Protein AF-A0A3L6SH84-F1 (afdb_monomer_lite)

pLDDT: mean 72.79, std 17.76, range [32.59, 93.44]

Radius of gyration: 19.76 Å; chains: 1; bounding box: 59×34×52 Å

Secondary structure (DSSP, 8-state):
-PPPPPP-------S----S-HHHHHHHHHHHHHHHHHHH--HHHHHHHHHHHHHHHHHTT-TT-TTS---TTTSHHHHHHHHHHHHHHTT-HHHHHHHHHHHHHHS-S-HHHHHHHHHHHHHHHS-TTT-S----BTTB---STTTSHHHHHHHHHTT-

Organism: Panicum miliaceum (NCBI:txid4540)

Sequence (160 aa):
MARRPLGRTARRPGGGRQVTDYTLYTLGTALLLFKSFRVTGDRGDLALATDIVRVAGTTGCGRGVRRRFLTFISGRAGVCALGAVIAKHCDDQLRVTQYLSFFDEITITEKNSVAKDIIKEGRKLSSKGDSPLMYEWHGKKYWGAAHGLAGIMHVLMHAG

Foldseek 3Di:
DDDDDDDDPPDDDDDDDPPVQDQQVLLVQLVVLVVVCVVPVDVVSLVSSLVSLVVVQVSLPPPDDLDDALDLRRDLLVSLVSQLVSCVVVVNVVSNVVSVVVNVSSDPPDLVVVLVVQLVVQCVPDDPPDDNGWDDDPNDADPDCPGHDVVNVVVSVVSD

InterPro domains:
  IPR007822 Lanthionine synthetase C-like [PF05147] (99-159)
  IPR012341 Six-hairpin glycosidase-like superfamily [G3DSA:1.50.10.10] (8-160)

Structure (mmCIF, N/CA/C/O backbone):
data_AF-A0A3L6SH84-F1
#
_entry.id   AF-A0A3L6SH84-F1
#
loop_
_atom_site.group_PDB
_atom_site.id
_atom_site.type_symbol
_atom_site.label_atom_id
_atom_site.label_alt_id
_atom_site.label_comp_id
_atom_site.label_asym_id
_atom_site.label_entity_id
_atom_site.label_seq_id
_atom_site.pdbx_PDB_ins_code
_atom_site.Cartn_x
_atom_site.Cartn_y
_atom_site.Cartn_z
_atom_site.occupancy
_atom_site.B_iso_or_equiv
_atom_site.auth_seq_id
_atom_site.auth_comp_id
_atom_site.auth_asym_id
_atom_site.auth_atom_id
_atom_site.pdbx_PDB_model_num
ATOM 1 N N . MET A 1 1 ? -42.053 -16.835 19.827 1.00 37.28 1 MET A N 1
ATOM 2 C CA . MET A 1 1 ? -41.305 -17.211 18.606 1.00 37.28 1 MET A CA 1
ATOM 3 C C . MET A 1 1 ? -39.980 -16.450 18.620 1.00 37.28 1 MET A C 1
ATOM 5 O O . MET A 1 1 ? -39.956 -15.257 18.351 1.00 37.28 1 MET A O 1
ATOM 9 N N . ALA A 1 2 ? -38.920 -17.089 19.121 1.00 33.97 2 ALA A N 1
ATOM 10 C CA . ALA A 1 2 ? -37.656 -16.441 19.478 1.00 33.97 2 ALA A CA 1
ATOM 11 C C . ALA A 1 2 ? -36.717 -16.316 18.267 1.00 33.97 2 ALA A C 1
ATOM 13 O O . ALA A 1 2 ? -36.459 -17.296 17.569 1.00 33.97 2 ALA A O 1
ATOM 14 N N . ARG A 1 3 ? -36.195 -15.106 18.034 1.00 35.16 3 ARG A N 1
ATOM 15 C CA . ARG A 1 3 ? -35.161 -14.825 17.030 1.00 35.16 3 ARG A CA 1
ATOM 16 C C . ARG A 1 3 ? -33.819 -15.370 17.532 1.00 35.16 3 ARG A C 1
ATOM 18 O O . ARG A 1 3 ? -33.350 -14.961 18.589 1.00 35.16 3 ARG A O 1
ATOM 25 N N . ARG A 1 4 ? -33.204 -16.289 16.784 1.00 32.59 4 ARG A N 1
ATOM 26 C CA . ARG A 1 4 ? -31.823 -16.742 17.019 1.00 32.59 4 ARG A CA 1
ATOM 27 C C . ARG A 1 4 ? -30.844 -15.687 16.476 1.00 32.59 4 ARG A C 1
ATOM 29 O O . ARG A 1 4 ? -31.015 -15.290 15.324 1.00 32.59 4 ARG A O 1
ATOM 36 N N . PRO A 1 5 ? -29.822 -15.249 17.229 1.00 37.06 5 PRO A N 1
ATOM 37 C CA . PRO A 1 5 ? -28.742 -14.448 16.667 1.00 37.06 5 PRO A CA 1
ATOM 38 C C . PRO A 1 5 ? -27.754 -15.362 15.924 1.00 37.06 5 PRO A C 1
ATOM 40 O O . PRO A 1 5 ? -27.308 -16.377 16.462 1.00 37.06 5 PRO A O 1
ATOM 43 N N . LEU A 1 6 ? -27.429 -15.014 14.675 1.00 40.06 6 LEU A N 1
ATOM 44 C CA . LEU A 1 6 ? -26.382 -15.679 13.897 1.00 40.06 6 LEU A CA 1
ATOM 45 C C . LEU A 1 6 ? -25.021 -15.354 14.533 1.00 40.06 6 LEU A C 1
ATOM 47 O O . LEU A 1 6 ? -24.639 -14.191 14.658 1.00 40.06 6 LEU A O 1
ATOM 51 N N . GLY A 1 7 ? -24.329 -16.394 14.992 1.00 32.97 7 GLY A N 1
ATOM 52 C CA . GLY A 1 7 ? -23.079 -16.299 15.732 1.00 32.97 7 GLY A CA 1
ATOM 53 C C . GLY A 1 7 ? -21.921 -15.741 14.905 1.00 32.97 7 GLY A C 1
ATOM 54 O O . GLY A 1 7 ? -21.680 -16.148 13.773 1.00 32.97 7 GLY A O 1
ATOM 55 N N . ARG A 1 8 ? -21.167 -14.839 15.537 1.00 41.31 8 ARG A N 1
ATOM 56 C CA . ARG A 1 8 ? -19.829 -14.398 15.137 1.00 41.31 8 ARG A CA 1
ATOM 57 C C . ARG A 1 8 ? -18.880 -15.599 15.090 1.00 41.31 8 ARG A C 1
ATOM 59 O O . ARG A 1 8 ? -18.559 -16.166 16.132 1.00 41.31 8 ARG A O 1
ATOM 66 N N . THR A 1 9 ? -18.362 -15.940 13.915 1.00 39.06 9 THR A N 1
ATOM 67 C CA . THR A 1 9 ? -17.232 -16.871 13.756 1.00 39.06 9 THR A CA 1
ATOM 68 C C . THR A 1 9 ? -16.012 -16.144 13.201 1.00 39.06 9 THR A C 1
ATOM 70 O O . THR A 1 9 ? -15.523 -16.456 12.122 1.00 39.06 9 THR A O 1
ATOM 73 N N . ALA A 1 10 ? -15.491 -15.177 13.956 1.00 39.09 10 ALA A N 1
ATOM 74 C CA . ALA A 1 10 ? -14.104 -14.737 13.823 1.00 39.09 10 ALA A CA 1
ATOM 75 C C . ALA A 1 10 ? -13.344 -15.275 15.041 1.00 39.09 10 ALA A C 1
ATOM 77 O O . ALA A 1 10 ? -13.291 -14.663 16.107 1.00 39.09 10 ALA A O 1
ATOM 78 N N . ARG A 1 11 ? -12.849 -16.509 14.916 1.00 33.25 11 ARG A N 1
ATOM 79 C CA . ARG A 1 11 ? -12.082 -17.192 15.961 1.00 33.25 11 ARG A CA 1
ATOM 80 C C . ARG A 1 11 ? -10.730 -16.485 16.102 1.00 33.25 11 ARG A C 1
ATOM 82 O O . ARG A 1 11 ? -9.990 -16.386 15.129 1.00 33.25 11 ARG A O 1
ATOM 89 N N . ARG A 1 12 ? -10.400 -16.013 17.311 1.00 38.53 12 ARG A N 1
ATOM 90 C CA . ARG A 1 12 ? -9.048 -15.544 17.659 1.00 38.53 12 ARG A CA 1
ATOM 91 C C . ARG A 1 12 ? -8.034 -16.659 17.356 1.00 38.53 12 ARG A C 1
ATOM 93 O O . ARG A 1 12 ? -8.222 -17.762 17.878 1.00 38.53 12 ARG A O 1
ATOM 100 N N . PRO A 1 13 ? -6.971 -16.418 16.570 1.00 38.72 13 PRO A N 1
ATOM 101 C CA . PRO A 1 13 ? -5.907 -17.395 16.421 1.00 38.72 13 PRO A CA 1
ATOM 102 C C . PRO A 1 13 ? -5.062 -17.368 17.698 1.00 38.72 13 PRO A C 1
ATOM 104 O O . PRO A 1 13 ? -4.264 -16.462 17.929 1.00 38.72 13 PRO A O 1
ATOM 107 N N . GLY A 1 14 ? -5.307 -18.341 18.572 1.00 33.72 14 GLY A N 1
ATOM 108 C CA . GLY A 1 14 ? -4.455 -18.626 19.716 1.00 33.72 14 GLY A CA 1
ATOM 109 C C . GLY A 1 14 ? -3.208 -19.395 19.283 1.00 33.72 14 GLY A C 1
ATOM 110 O O . GLY A 1 14 ? -3.316 -20.362 18.539 1.00 33.72 14 GLY A O 1
ATOM 111 N N . GLY A 1 15 ? -2.057 -18.964 19.803 1.00 39.03 15 GLY A N 1
ATOM 112 C CA . GLY A 1 15 ? -0.908 -19.818 20.112 1.00 39.03 15 GLY A CA 1
ATOM 113 C C . GLY A 1 15 ? -0.076 -20.359 18.945 1.00 39.03 15 GLY A C 1
ATOM 114 O O . GLY A 1 15 ? -0.414 -21.365 18.340 1.00 39.03 15 GLY A O 1
ATOM 115 N N . GLY A 1 16 ? 1.107 -19.765 18.758 1.00 38.81 16 GLY A N 1
ATOM 116 C CA . GLY A 1 16 ? 2.328 -20.519 18.450 1.00 38.81 16 GLY A CA 1
ATOM 117 C C . GLY A 1 16 ? 2.452 -21.143 17.060 1.00 38.81 16 GLY A C 1
ATOM 118 O O . GLY A 1 16 ? 2.560 -22.359 16.943 1.00 38.81 16 GLY A O 1
ATOM 119 N N . ARG A 1 17 ? 2.564 -20.325 16.009 1.00 35.19 17 ARG A N 1
ATOM 120 C CA . ARG A 1 17 ? 3.303 -20.714 14.796 1.00 35.19 17 ARG A CA 1
ATOM 121 C C . ARG A 1 17 ? 3.747 -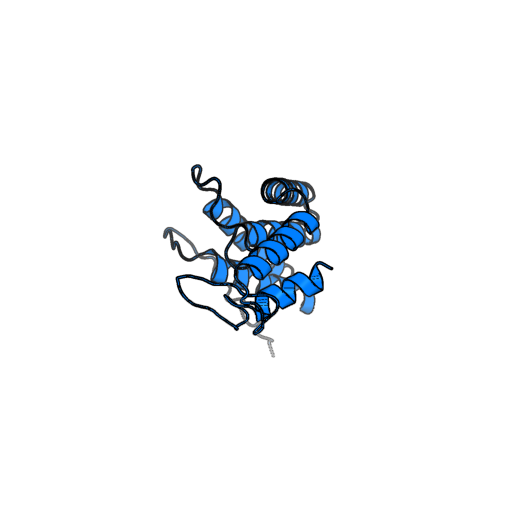19.464 14.040 1.00 35.19 17 ARG A C 1
ATOM 123 O O . ARG A 1 17 ? 2.908 -18.673 13.628 1.00 35.19 17 ARG A O 1
ATOM 130 N N . GLN A 1 18 ? 5.060 -19.275 13.890 1.00 47.88 18 GLN A N 1
ATOM 131 C CA . GLN A 1 18 ? 5.629 -18.336 12.920 1.00 47.88 18 GLN A CA 1
ATOM 132 C C . GLN A 1 18 ? 5.240 -18.829 11.519 1.00 47.88 18 GLN A C 1
ATOM 134 O O . GLN A 1 18 ? 5.805 -19.802 11.031 1.00 47.88 18 GLN A O 1
ATOM 139 N N . VAL A 1 19 ? 4.231 -18.220 10.901 1.00 40.41 19 VAL A N 1
ATOM 140 C CA . VAL A 1 19 ? 3.792 -18.511 9.525 1.00 40.41 19 VAL A CA 1
ATOM 141 C C . VAL A 1 19 ? 4.264 -17.388 8.616 1.00 40.41 19 VAL A C 1
ATOM 143 O O . VAL A 1 19 ? 3.525 -16.475 8.302 1.00 40.41 19 VAL A O 1
ATOM 146 N N . THR A 1 20 ? 5.516 -17.456 8.196 1.00 44.84 20 THR A N 1
ATOM 147 C CA . THR A 1 20 ? 6.313 -16.441 7.484 1.00 44.84 20 THR A CA 1
ATOM 148 C C . THR A 1 20 ? 5.747 -15.863 6.162 1.00 44.84 20 THR A C 1
ATOM 150 O O . THR A 1 20 ? 6.441 -15.085 5.515 1.00 44.84 20 THR A O 1
ATOM 153 N N . ASP A 1 21 ? 4.493 -16.131 5.789 1.00 43.00 21 ASP A N 1
ATOM 154 C CA . ASP A 1 21 ? 3.831 -15.694 4.544 1.00 43.00 21 ASP A CA 1
ATOM 155 C C . ASP A 1 21 ? 2.795 -14.567 4.773 1.00 43.00 21 ASP A C 1
ATOM 157 O O . ASP A 1 21 ? 1.696 -14.546 4.214 1.00 43.00 21 ASP A O 1
ATOM 161 N N . TYR A 1 22 ? 3.118 -13.619 5.659 1.00 48.91 22 TYR A N 1
ATOM 162 C CA . TYR A 1 22 ? 2.112 -12.767 6.298 1.00 48.91 22 TYR A CA 1
ATOM 163 C C . TYR A 1 22 ? 1.664 -11.510 5.539 1.00 48.91 22 TYR A C 1
ATOM 165 O O . TYR A 1 22 ? 0.592 -11.011 5.860 1.00 48.91 22 TYR A O 1
ATOM 173 N N . THR A 1 23 ? 2.387 -10.935 4.577 1.00 57.56 23 THR A N 1
ATOM 174 C CA . THR A 1 23 ? 2.067 -9.542 4.190 1.00 57.56 23 THR A CA 1
ATOM 175 C C . THR A 1 23 ? 0.814 -9.395 3.329 1.00 57.56 23 THR A C 1
ATOM 177 O O . THR A 1 23 ? 0.033 -8.491 3.586 1.00 57.56 23 THR A O 1
ATOM 180 N N . LEU A 1 24 ? 0.560 -10.284 2.367 1.00 58.81 24 LEU A N 1
ATOM 181 C CA . LEU A 1 24 ? -0.554 -10.107 1.421 1.00 58.81 24 LEU A CA 1
ATOM 182 C C . LEU A 1 24 ? -1.893 -10.605 1.992 1.00 58.81 24 LEU A C 1
ATOM 184 O O . LEU A 1 24 ? -2.890 -9.888 1.955 1.00 58.81 24 LEU A O 1
ATOM 188 N N . TYR A 1 25 ? -1.907 -11.803 2.589 1.00 62.38 25 TYR A N 1
ATOM 189 C CA . TYR A 1 25 ? -3.116 -12.390 3.182 1.00 62.38 25 TYR A CA 1
ATOM 190 C C . TYR A 1 25 ? -3.566 -11.635 4.440 1.00 62.38 25 TYR A C 1
ATOM 192 O O . TYR A 1 25 ? -4.745 -11.318 4.600 1.00 62.38 25 TYR A O 1
ATOM 200 N N . THR A 1 26 ? -2.627 -11.286 5.321 1.00 72.31 26 THR A N 1
ATOM 201 C CA . THR A 1 26 ? -2.938 -10.627 6.600 1.00 72.31 26 THR A CA 1
ATOM 202 C C . THR A 1 26 ? -3.341 -9.171 6.386 1.00 72.31 26 THR A C 1
ATOM 204 O O . THR A 1 26 ? -4.342 -8.727 6.947 1.00 72.31 26 THR A O 1
ATOM 207 N N . LEU A 1 27 ? -2.628 -8.437 5.519 1.00 80.31 27 LEU A N 1
ATOM 208 C CA . LEU A 1 27 ? -3.006 -7.065 5.167 1.00 80.31 27 LEU A CA 1
ATOM 209 C C . LEU A 1 27 ? -4.307 -7.033 4.359 1.00 80.31 27 LEU A C 1
ATOM 211 O O . LEU A 1 27 ? -5.156 -6.183 4.612 1.00 80.31 27 LEU A O 1
ATOM 215 N N . GLY A 1 28 ? -4.500 -7.983 3.438 1.00 82.44 28 GLY A N 1
ATOM 216 C CA . GLY A 1 28 ? -5.747 -8.135 2.689 1.00 82.44 28 GLY A CA 1
ATOM 217 C C . GLY A 1 28 ? -6.946 -8.382 3.607 1.00 82.44 28 GLY A C 1
ATOM 218 O O . GLY A 1 28 ? -7.977 -7.730 3.459 1.00 82.44 28 GLY A O 1
ATOM 219 N N . THR A 1 29 ? -6.786 -9.245 4.615 1.00 84.25 29 THR A N 1
ATOM 220 C CA . THR A 1 29 ? -7.828 -9.509 5.622 1.00 84.25 29 THR A CA 1
ATOM 221 C C . THR A 1 2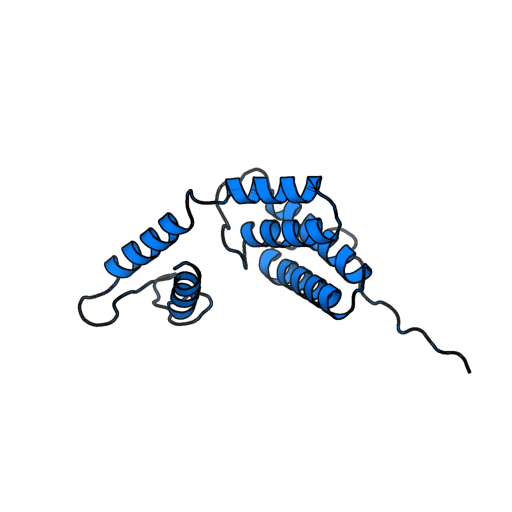9 ? -8.135 -8.260 6.452 1.00 84.25 29 THR A C 1
ATOM 223 O O . THR A 1 29 ? -9.303 -7.919 6.634 1.00 84.25 29 THR A O 1
ATOM 226 N N . ALA A 1 30 ? -7.112 -7.528 6.907 1.00 87.12 30 ALA A N 1
ATOM 227 C CA . ALA A 1 30 ? -7.310 -6.268 7.625 1.00 87.12 30 ALA A CA 1
ATOM 228 C C . ALA A 1 30 ? -8.016 -5.205 6.767 1.00 87.12 30 ALA A C 1
ATOM 230 O O . ALA A 1 30 ? -8.909 -4.512 7.254 1.00 87.12 30 ALA A O 1
ATOM 231 N N . LEU A 1 31 ? -7.648 -5.090 5.487 1.00 87.62 31 LEU A N 1
ATOM 232 C CA . LEU A 1 31 ? -8.273 -4.153 4.556 1.00 87.62 31 LEU A CA 1
ATOM 233 C C . LEU A 1 31 ? -9.742 -4.512 4.303 1.00 87.62 31 LEU A C 1
ATOM 235 O O . LEU A 1 31 ? -10.588 -3.618 4.260 1.00 87.62 31 LEU A O 1
ATOM 239 N N . LEU A 1 32 ? -10.047 -5.805 4.164 1.00 88.75 32 LEU A N 1
ATOM 240 C CA . LEU A 1 32 ? -11.411 -6.296 3.993 1.00 88.75 32 LEU A CA 1
ATOM 241 C C . LEU A 1 32 ? -12.271 -5.991 5.224 1.00 88.75 32 LEU A C 1
ATOM 243 O O . LEU A 1 32 ? -13.362 -5.450 5.074 1.00 88.75 32 LEU A O 1
ATOM 247 N N . LEU A 1 33 ? -11.766 -6.264 6.429 1.00 88.50 33 LEU A N 1
ATOM 248 C CA . LEU A 1 33 ? -12.463 -5.944 7.679 1.00 88.50 33 LEU A CA 1
ATOM 249 C C . LEU A 1 33 ? -12.670 -4.435 7.840 1.00 88.50 33 LEU A C 1
ATOM 251 O O . LEU A 1 33 ? -13.762 -3.990 8.180 1.00 88.50 33 LEU A O 1
ATOM 255 N N . PHE A 1 34 ? -11.666 -3.623 7.507 1.00 90.06 34 PHE A N 1
ATOM 256 C CA . PHE A 1 34 ? -11.812 -2.169 7.524 1.00 90.06 34 PHE A CA 1
ATOM 257 C C . PHE A 1 34 ? -12.855 -1.674 6.507 1.00 90.06 34 PHE A C 1
ATOM 259 O O . PHE A 1 34 ? -13.636 -0.764 6.795 1.00 90.06 34 PHE A O 1
ATOM 266 N N . LYS A 1 35 ? -12.912 -2.281 5.316 1.00 89.19 35 LYS A N 1
ATOM 267 C CA . LYS A 1 35 ? -13.962 -2.001 4.327 1.00 89.19 35 LYS A CA 1
ATOM 268 C C . LYS A 1 35 ? -15.340 -2.441 4.817 1.00 89.19 35 LYS A C 1
ATOM 270 O O . LYS A 1 35 ? -16.280 -1.674 4.631 1.00 89.19 35 LYS A O 1
ATOM 275 N N . SER A 1 36 ? -15.443 -3.600 5.469 1.00 90.44 36 SER A N 1
ATOM 276 C CA . SER A 1 36 ? -16.671 -4.070 6.119 1.00 90.44 36 SER A CA 1
ATOM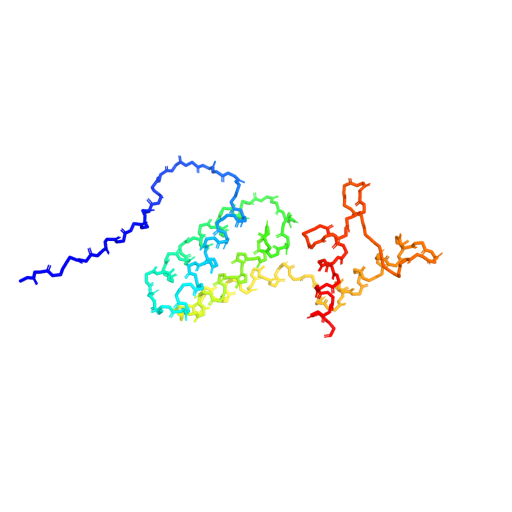 277 C C . SER A 1 36 ? -17.154 -3.048 7.143 1.00 90.44 36 SER A C 1
ATOM 279 O O . SER A 1 36 ? -18.256 -2.533 6.993 1.00 90.44 36 SER A O 1
ATOM 281 N N . PHE A 1 37 ? -16.289 -2.618 8.069 1.00 91.38 37 PHE A N 1
ATOM 282 C CA . PHE A 1 37 ? -16.591 -1.561 9.040 1.00 91.38 37 PHE A CA 1
ATOM 283 C C . PHE A 1 37 ? -17.113 -0.276 8.383 1.00 91.38 37 PHE A C 1
ATOM 285 O O . PHE A 1 37 ? -18.076 0.313 8.862 1.00 91.38 37 PHE A O 1
ATOM 292 N N . ARG A 1 38 ? -16.525 0.167 7.265 1.00 89.44 38 ARG A N 1
ATOM 293 C CA . ARG A 1 38 ? -17.003 1.370 6.560 1.00 89.44 38 ARG A CA 1
ATOM 294 C C . ARG A 1 38 ? -18.409 1.224 5.972 1.00 89.44 38 ARG A C 1
ATOM 296 O O . ARG A 1 38 ? -19.061 2.241 5.763 1.00 89.44 38 ARG A O 1
ATOM 303 N N . VAL A 1 39 ? -18.834 0.002 5.657 1.00 93.44 39 VAL A N 1
ATOM 304 C CA . VAL A 1 39 ? -20.157 -0.292 5.086 1.00 93.44 39 VAL A CA 1
ATOM 305 C C . 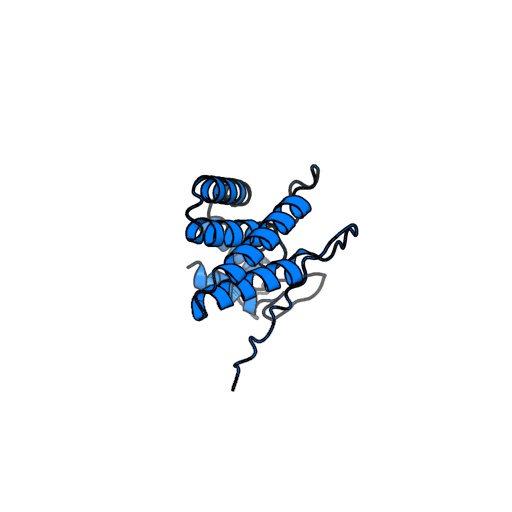VAL A 1 39 ? -21.179 -0.589 6.185 1.00 93.44 39 VAL A C 1
ATOM 307 O O . VAL A 1 39 ? -22.304 -0.106 6.114 1.00 93.44 39 VAL A O 1
ATOM 310 N N . THR A 1 40 ? -20.804 -1.374 7.195 1.00 91.88 40 THR A N 1
ATOM 311 C CA . THR A 1 40 ? -21.708 -1.877 8.242 1.00 91.88 40 THR A CA 1
ATOM 312 C C . THR A 1 40 ? -21.718 -1.016 9.503 1.00 91.88 40 THR A C 1
ATOM 314 O O . THR A 1 40 ? -22.677 -1.062 10.268 1.00 91.88 40 THR A O 1
ATOM 317 N N . GLY A 1 41 ? -20.651 -0.254 9.752 1.00 88.06 41 GLY A N 1
ATOM 318 C CA . GLY A 1 41 ? -20.415 0.445 11.013 1.00 88.06 41 GLY A CA 1
ATOM 319 C C . GLY A 1 41 ? -20.007 -0.470 12.174 1.00 88.06 41 GLY A C 1
ATOM 320 O O . GLY A 1 41 ? -19.915 0.016 13.304 1.00 88.06 41 GLY A O 1
ATOM 321 N N . ASP A 1 42 ? -19.757 -1.770 11.948 1.00 89.62 42 ASP A N 1
ATOM 322 C CA . ASP A 1 42 ? -19.445 -2.698 13.042 1.00 89.62 42 ASP A CA 1
ATOM 323 C C . ASP A 1 42 ? -18.071 -2.413 13.662 1.00 89.62 42 ASP A C 1
ATOM 325 O O . ASP A 1 42 ? -17.009 -2.656 13.084 1.00 89.62 42 ASP A O 1
ATOM 329 N N . ARG A 1 43 ? -18.091 -1.936 14.906 1.00 87.69 43 ARG A N 1
ATOM 330 C CA . ARG A 1 43 ? -16.891 -1.664 15.707 1.00 87.69 43 ARG A CA 1
ATOM 331 C C . ARG A 1 43 ? -16.091 -2.942 15.997 1.00 87.69 43 ARG A C 1
ATOM 333 O O . ARG A 1 43 ? -14.897 -2.841 16.275 1.00 87.69 43 ARG A O 1
ATOM 340 N N . GLY A 1 44 ? -16.719 -4.122 15.924 1.00 88.06 44 GLY A N 1
ATOM 341 C CA . GLY A 1 44 ? -16.038 -5.416 16.026 1.00 88.06 44 GLY A CA 1
ATOM 342 C C . GLY A 1 44 ? -15.042 -5.645 14.889 1.00 88.06 44 GLY A C 1
ATOM 343 O O . GLY A 1 44 ? -13.885 -5.983 15.148 1.00 88.06 44 GLY A O 1
ATOM 344 N N . ASP A 1 45 ? -15.456 -5.370 13.652 1.00 89.31 45 ASP A N 1
ATOM 345 C CA . ASP A 1 45 ? -14.596 -5.460 12.467 1.00 89.31 45 ASP A CA 1
ATOM 346 C C . ASP A 1 45 ? -13.409 -4.491 12.550 1.00 89.31 45 ASP A C 1
ATOM 348 O O . ASP A 1 45 ? -12.277 -4.859 12.225 1.00 89.31 45 ASP A O 1
ATOM 352 N N . LEU A 1 46 ? -13.634 -3.274 13.060 1.00 88.31 46 LEU A N 1
ATOM 353 C CA . LEU A 1 46 ? -12.567 -2.290 13.273 1.00 88.31 46 LEU A CA 1
ATOM 354 C C . LEU A 1 46 ? -11.540 -2.765 14.315 1.00 88.31 46 LEU A C 1
ATOM 356 O O . LEU A 1 46 ? -10.331 -2.620 14.111 1.00 88.31 46 LEU A O 1
ATOM 360 N N . ALA A 1 47 ? -12.004 -3.354 15.420 1.00 88.50 47 ALA A N 1
ATOM 361 C CA . ALA A 1 47 ? -11.127 -3.890 16.459 1.00 88.50 47 ALA A CA 1
ATOM 362 C C . ALA A 1 47 ? -10.282 -5.065 15.938 1.00 88.50 47 ALA A C 1
ATOM 364 O O . ALA A 1 47 ? -9.072 -5.104 16.167 1.00 88.50 47 ALA A O 1
ATOM 365 N N . LEU A 1 48 ? -10.889 -5.979 15.173 1.00 87.69 48 LEU A N 1
ATOM 366 C CA . LEU A 1 48 ? -10.174 -7.091 14.539 1.00 87.69 48 LEU A CA 1
ATOM 367 C C . LEU A 1 48 ? -9.144 -6.594 13.517 1.00 87.69 48 LEU A C 1
ATOM 369 O O . LEU A 1 48 ? -8.006 -7.060 13.525 1.00 87.69 48 LEU A O 1
ATOM 373 N N . ALA A 1 49 ? -9.505 -5.620 12.677 1.00 89.25 49 ALA A N 1
ATOM 374 C CA . ALA A 1 49 ? -8.573 -5.014 11.728 1.00 89.25 49 ALA A CA 1
ATOM 375 C C . ALA A 1 49 ? -7.378 -4.359 12.445 1.00 89.25 49 ALA A C 1
ATOM 377 O O . ALA A 1 49 ? -6.234 -4.519 12.015 1.00 89.25 49 ALA A O 1
ATOM 378 N N . THR A 1 50 ? -7.629 -3.682 13.571 1.00 88.69 50 THR A N 1
ATOM 379 C CA . THR A 1 50 ? -6.587 -3.068 14.411 1.00 88.69 50 THR A CA 1
ATOM 380 C C . THR A 1 50 ? -5.620 -4.115 14.966 1.00 88.69 50 THR A C 1
ATOM 382 O O . THR A 1 50 ? -4.404 -3.952 14.844 1.00 88.69 50 THR A O 1
ATOM 385 N N . ASP A 1 51 ? -6.136 -5.207 15.534 1.00 87.75 51 ASP A N 1
ATOM 386 C CA . ASP A 1 51 ? -5.312 -6.293 16.079 1.00 87.75 51 ASP A CA 1
ATOM 387 C C . ASP A 1 51 ? -4.460 -6.955 14.988 1.00 87.75 51 ASP A C 1
ATOM 389 O O . ASP A 1 51 ? -3.261 -7.176 15.179 1.00 87.75 51 ASP A O 1
ATOM 393 N N . ILE A 1 52 ? -5.046 -7.211 13.815 1.00 86.31 52 ILE A N 1
ATOM 394 C CA . ILE A 1 52 ? -4.339 -7.815 12.680 1.00 86.31 52 ILE A CA 1
ATOM 395 C C . ILE A 1 52 ? -3.186 -6.917 12.214 1.00 86.31 52 ILE A C 1
ATOM 397 O O . ILE A 1 52 ? -2.059 -7.394 12.061 1.00 86.31 52 ILE A O 1
ATOM 401 N N . VAL A 1 53 ? -3.427 -5.614 12.031 1.00 86.19 53 VAL A N 1
ATOM 402 C CA . VAL A 1 53 ? -2.377 -4.668 11.610 1.00 86.19 53 VAL A CA 1
ATOM 403 C C . VAL A 1 53 ? -1.299 -4.514 12.680 1.00 86.19 53 VAL A C 1
ATOM 405 O O . VAL A 1 53 ? -0.113 -4.429 12.355 1.00 86.19 53 VAL A O 1
ATOM 408 N N . ARG A 1 54 ? -1.672 -4.545 13.962 1.00 84.25 54 ARG A N 1
ATOM 409 C CA . ARG A 1 54 ? -0.716 -4.510 15.074 1.00 84.25 54 ARG A CA 1
ATOM 410 C C . ARG A 1 54 ? 0.220 -5.719 15.053 1.00 84.25 54 ARG A C 1
ATOM 412 O O . ARG A 1 54 ? 1.428 -5.541 15.193 1.00 84.25 54 ARG A O 1
ATOM 419 N N . VAL A 1 55 ? -0.313 -6.923 14.842 1.00 81.94 55 VAL A N 1
ATOM 420 C CA . VAL A 1 55 ? 0.487 -8.157 14.733 1.00 81.94 55 VAL A CA 1
ATOM 421 C C . VAL A 1 55 ? 1.355 -8.152 13.469 1.00 81.94 55 VAL A C 1
ATOM 423 O O . VAL A 1 55 ? 2.516 -8.563 13.507 1.00 81.94 55 VAL A O 1
ATOM 426 N N . ALA A 1 56 ? 0.841 -7.630 12.353 1.00 77.38 56 ALA A N 1
ATOM 427 C CA . ALA A 1 56 ? 1.619 -7.471 11.123 1.00 77.38 56 ALA A CA 1
ATOM 428 C C . ALA A 1 56 ? 2.784 -6.473 11.300 1.00 77.38 56 ALA A C 1
ATOM 430 O O . ALA A 1 56 ? 3.880 -6.680 10.778 1.00 77.38 56 ALA A O 1
ATOM 431 N N . GLY A 1 57 ? 2.577 -5.411 12.085 1.00 72.31 57 GLY A N 1
ATOM 432 C CA . GLY A 1 57 ? 3.611 -4.429 12.414 1.00 72.31 57 GLY A CA 1
ATOM 433 C C . GLY A 1 57 ? 4.727 -5.000 13.289 1.00 72.31 57 GLY A C 1
ATOM 434 O O . GLY A 1 57 ? 5.899 -4.737 13.035 1.00 72.31 57 GLY A O 1
ATOM 435 N N . THR A 1 58 ? 4.396 -5.822 14.289 1.00 68.00 58 THR A N 1
ATOM 436 C CA . THR A 1 58 ? 5.407 -6.430 15.173 1.00 68.00 58 THR A CA 1
ATOM 437 C C . THR A 1 58 ? 6.209 -7.529 14.480 1.00 68.00 58 THR A C 1
ATOM 439 O O . THR A 1 58 ? 7.415 -7.633 14.700 1.00 68.00 58 THR A O 1
ATOM 442 N N . THR A 1 59 ? 5.578 -8.312 13.602 1.00 62.19 59 THR A N 1
ATOM 443 C CA . THR A 1 59 ? 6.248 -9.373 12.825 1.00 62.19 59 THR A CA 1
ATOM 444 C C . THR A 1 59 ? 7.156 -8.818 11.723 1.00 62.19 59 THR A C 1
ATOM 446 O O . THR A 1 59 ? 8.215 -9.386 11.459 1.00 62.19 59 THR A O 1
ATOM 449 N N . GLY A 1 60 ? 6.816 -7.664 11.139 1.00 55.50 60 GLY A N 1
ATOM 450 C CA . GLY A 1 60 ? 7.669 -6.942 10.184 1.00 55.50 60 GLY A CA 1
ATOM 451 C C . GLY A 1 60 ? 8.843 -6.162 10.806 1.00 55.50 60 GLY A C 1
ATOM 452 O O . GLY A 1 60 ? 9.673 -5.621 10.070 1.00 55.50 60 GLY A O 1
ATOM 453 N N . CYS A 1 61 ? 8.926 -6.097 12.140 1.00 47.75 61 CYS A N 1
ATOM 454 C CA . CYS A 1 61 ? 9.906 -5.310 12.904 1.00 47.75 61 CYS A CA 1
ATOM 455 C C . CYS A 1 61 ? 11.084 -6.126 13.462 1.00 47.75 61 CYS A C 1
ATOM 457 O O . CYS A 1 61 ? 11.771 -5.663 14.375 1.00 47.75 61 CYS A O 1
ATOM 459 N N . GLY A 1 62 ? 11.364 -7.316 12.916 1.00 43.53 62 GLY A N 1
ATOM 460 C CA . GLY A 1 62 ? 12.584 -8.057 13.243 1.00 43.53 62 GLY A CA 1
ATOM 461 C C . GLY A 1 62 ? 13.825 -7.160 13.127 1.00 43.53 62 GLY A C 1
ATOM 462 O O . GLY A 1 62 ? 14.181 -6.718 12.031 1.00 43.53 62 GLY A O 1
ATOM 463 N N . ARG A 1 63 ? 14.458 -6.862 14.274 1.00 41.78 63 ARG A N 1
ATOM 464 C CA . ARG A 1 63 ? 15.717 -6.108 14.395 1.00 41.78 63 ARG A CA 1
ATOM 465 C C . ARG A 1 63 ? 16.760 -6.750 13.475 1.00 41.78 63 ARG A C 1
ATOM 467 O O . ARG A 1 63 ? 17.313 -7.785 13.818 1.00 41.78 63 ARG A O 1
ATOM 474 N N . GLY A 1 64 ? 17.019 -6.156 12.311 1.00 42.44 64 GLY A N 1
ATOM 475 C CA . GLY A 1 64 ? 18.121 -6.600 11.449 1.00 42.44 64 GLY A CA 1
ATOM 476 C C . GLY A 1 64 ? 17.977 -6.354 9.949 1.00 42.44 64 GLY A C 1
ATOM 477 O O . GLY A 1 64 ? 18.989 -6.355 9.258 1.00 42.44 64 GLY A O 1
ATOM 478 N N . VAL A 1 65 ? 16.783 -6.087 9.409 1.00 45.41 65 VAL A N 1
ATOM 479 C CA . VAL A 1 65 ? 16.622 -5.951 7.945 1.00 45.41 65 VAL A CA 1
ATOM 480 C C . VAL A 1 65 ? 16.208 -4.530 7.568 1.00 45.41 65 VAL A C 1
ATOM 482 O O . VAL A 1 65 ? 15.033 -4.221 7.388 1.00 45.41 65 VAL A O 1
ATOM 485 N N . ARG A 1 66 ? 17.199 -3.644 7.420 1.00 46.00 66 ARG A N 1
ATOM 486 C CA . ARG A 1 66 ? 17.019 -2.208 7.125 1.00 46.00 66 ARG A CA 1
ATOM 487 C C . ARG A 1 66 ? 16.349 -1.866 5.779 1.00 46.00 66 ARG A C 1
ATOM 489 O O . ARG A 1 66 ? 16.211 -0.684 5.502 1.00 46.00 66 ARG A O 1
ATOM 496 N N . ARG A 1 67 ? 15.951 -2.814 4.913 1.00 51.41 67 ARG A N 1
ATOM 497 C CA . ARG A 1 67 ? 15.561 -2.445 3.529 1.00 51.41 67 ARG A CA 1
ATOM 498 C C . ARG A 1 67 ? 14.456 -3.208 2.802 1.00 51.41 67 ARG A C 1
ATOM 500 O O . ARG A 1 67 ? 14.209 -2.861 1.654 1.00 51.41 67 ARG A O 1
ATOM 507 N N . ARG A 1 68 ? 13.803 -4.247 3.334 1.00 52.66 68 ARG A N 1
ATOM 508 C CA . ARG A 1 68 ? 13.275 -5.229 2.362 1.00 52.66 68 ARG A CA 1
ATOM 509 C C . ARG A 1 68 ? 11.908 -4.991 1.721 1.00 52.66 68 ARG A C 1
ATOM 511 O O . ARG A 1 68 ? 11.747 -5.468 0.609 1.00 52.66 68 ARG A O 1
ATOM 518 N N . PHE A 1 69 ? 10.968 -4.225 2.281 1.00 56.97 69 PHE A N 1
ATOM 519 C CA . PHE A 1 69 ? 9.661 -4.089 1.610 1.00 56.97 69 PHE A CA 1
ATOM 520 C C . PHE A 1 69 ? 9.022 -2.703 1.775 1.00 56.97 69 PHE A C 1
ATOM 522 O O . PHE A 1 69 ? 8.303 -2.450 2.741 1.00 56.97 69 PHE A O 1
ATOM 529 N N . LEU A 1 70 ? 9.285 -1.820 0.804 1.00 64.00 70 LEU A N 1
ATOM 530 C CA . LEU A 1 70 ? 8.693 -0.477 0.675 1.00 64.00 70 LEU A CA 1
ATOM 531 C C . LEU A 1 70 ? 7.305 -0.487 0.006 1.00 64.00 70 LEU A C 1
ATOM 533 O O . LEU A 1 70 ? 6.648 0.544 -0.059 1.00 64.00 70 LEU A O 1
ATOM 537 N N . THR A 1 71 ? 6.855 -1.616 -0.544 1.00 71.31 71 THR A N 1
ATOM 538 C CA . THR A 1 71 ? 5.614 -1.656 -1.329 1.00 71.31 71 THR A CA 1
ATOM 539 C C . THR A 1 71 ? 4.380 -1.730 -0.436 1.00 71.31 71 THR A C 1
ATOM 541 O O . THR A 1 71 ? 4.407 -2.294 0.657 1.00 71.31 71 THR A O 1
ATOM 544 N N . PHE A 1 72 ? 3.270 -1.164 -0.913 1.00 75.19 72 PHE A N 1
ATOM 545 C CA . PHE A 1 72 ? 2.002 -1.180 -0.185 1.00 75.19 72 PHE A CA 1
ATOM 546 C C . PHE A 1 72 ? 1.443 -2.604 -0.026 1.00 75.19 72 PHE A C 1
ATOM 548 O O . PHE A 1 72 ? 1.019 -2.987 1.052 1.00 75.19 72 PHE A O 1
ATOM 555 N N . ILE A 1 73 ? 1.476 -3.417 -1.082 1.00 72.94 73 ILE A N 1
ATOM 556 C CA . ILE A 1 73 ? 0.796 -4.724 -1.101 1.00 72.94 73 ILE A CA 1
ATOM 557 C C . ILE A 1 73 ? 1.562 -5.797 -0.313 1.00 72.94 73 ILE A C 1
ATOM 559 O O . ILE A 1 73 ? 0.953 -6.651 0.328 1.00 72.94 73 ILE A O 1
ATOM 563 N N . SER A 1 74 ? 2.894 -5.748 -0.341 1.00 67.94 74 SER A N 1
ATOM 564 C CA . SER A 1 74 ? 3.740 -6.819 0.205 1.00 67.94 74 SER A CA 1
ATOM 565 C C . SER A 1 74 ? 4.726 -6.328 1.260 1.00 67.94 74 SER A C 1
ATOM 567 O O . SER A 1 74 ? 5.643 -7.063 1.627 1.00 67.94 74 SER A O 1
ATOM 569 N N . GLY A 1 75 ? 4.572 -5.092 1.739 1.00 74.00 75 GLY A N 1
ATOM 570 C CA . GLY A 1 75 ? 5.584 -4.433 2.550 1.00 74.00 75 GLY A CA 1
ATOM 571 C C . GLY A 1 75 ? 5.077 -3.585 3.701 1.00 74.00 75 GLY A C 1
ATOM 572 O O . GLY A 1 75 ? 3.882 -3.467 3.972 1.00 74.00 75 GLY A O 1
ATOM 573 N N . ARG A 1 76 ? 6.044 -2.987 4.403 1.00 76.12 76 ARG A N 1
ATOM 574 C CA . ARG A 1 76 ? 5.805 -2.199 5.617 1.00 76.12 76 ARG A CA 1
ATOM 575 C C . ARG A 1 76 ? 5.042 -0.913 5.336 1.00 76.12 76 ARG A C 1
ATOM 577 O O . ARG A 1 76 ? 4.305 -0.471 6.209 1.00 76.12 76 ARG A O 1
ATOM 584 N N . ALA A 1 77 ? 5.156 -0.359 4.128 1.00 79.81 77 ALA A N 1
ATOM 585 C CA . ALA A 1 77 ? 4.386 0.816 3.731 1.00 79.81 77 ALA A CA 1
ATOM 586 C C . ALA A 1 77 ? 2.873 0.557 3.809 1.00 79.81 77 ALA A C 1
ATOM 588 O O . ALA A 1 77 ? 2.138 1.419 4.277 1.00 79.81 77 ALA A O 1
ATOM 589 N N . GLY A 1 78 ? 2.410 -0.641 3.431 1.00 79.94 78 GLY A N 1
ATOM 590 C CA . GLY A 1 78 ? 0.997 -1.015 3.541 1.00 79.94 78 GLY A CA 1
ATOM 591 C C . GLY A 1 78 ? 0.517 -1.133 4.977 1.00 79.94 78 GLY A C 1
ATOM 592 O O . GLY A 1 78 ? -0.532 -0.598 5.326 1.00 79.94 78 GLY A O 1
ATOM 593 N N . VAL A 1 79 ? 1.319 -1.783 5.823 1.00 84.19 79 VAL A N 1
ATOM 594 C CA . VAL A 1 79 ? 1.025 -1.941 7.254 1.00 84.19 79 VAL A CA 1
ATOM 595 C C . VAL A 1 79 ? 0.970 -0.581 7.954 1.00 84.19 79 VAL A C 1
ATOM 597 O O . VAL A 1 79 ? 0.038 -0.332 8.714 1.00 84.19 79 VAL A O 1
ATOM 600 N N . CYS A 1 80 ? 1.919 0.316 7.670 1.00 83.75 80 CYS A N 1
ATOM 601 C CA . CYS A 1 80 ? 1.949 1.651 8.272 1.00 83.75 80 CYS A CA 1
ATOM 602 C C . CYS A 1 80 ? 0.808 2.534 7.753 1.00 83.75 80 CYS A C 1
ATOM 604 O O . CYS A 1 80 ? 0.110 3.152 8.552 1.00 83.75 80 CYS A O 1
ATOM 606 N N . ALA A 1 81 ? 0.556 2.547 6.441 1.00 85.50 81 ALA A N 1
ATOM 607 C CA . ALA A 1 81 ? -0.522 3.342 5.856 1.00 85.50 81 ALA A CA 1
ATOM 608 C C . ALA A 1 81 ? -1.906 2.883 6.343 1.00 85.50 81 ALA A C 1
ATOM 610 O O . ALA A 1 81 ? -2.707 3.703 6.795 1.00 85.50 81 ALA A O 1
ATOM 611 N N . LEU A 1 82 ? -2.187 1.575 6.305 1.00 87.94 82 LEU A N 1
ATOM 612 C CA . LEU A 1 82 ? -3.456 1.037 6.797 1.00 87.94 82 LEU A CA 1
ATOM 613 C C . LEU A 1 82 ? -3.587 1.218 8.317 1.00 87.94 82 LEU A C 1
ATOM 615 O O . LEU A 1 82 ? -4.662 1.576 8.795 1.00 87.94 82 LEU A O 1
ATOM 619 N N . GLY A 1 83 ? -2.495 1.036 9.064 1.00 88.19 83 GLY A N 1
ATOM 620 C CA . GLY A 1 83 ? -2.443 1.261 10.509 1.00 88.19 83 GLY A CA 1
ATOM 621 C C . GLY A 1 83 ? -2.757 2.698 10.903 1.00 88.19 83 GLY A C 1
ATOM 622 O O . GLY A 1 83 ? -3.581 2.908 11.788 1.00 88.19 83 GLY A O 1
ATOM 623 N N . ALA A 1 84 ? -2.187 3.685 10.208 1.00 89.50 84 ALA A N 1
ATOM 624 C CA . ALA A 1 84 ? -2.482 5.097 10.441 1.00 89.50 84 ALA A CA 1
ATOM 625 C C . ALA A 1 84 ? -3.962 5.425 10.177 1.00 89.50 84 ALA A C 1
ATOM 627 O O . ALA A 1 84 ? -4.599 6.110 10.976 1.00 89.50 84 ALA A O 1
ATOM 628 N N . VAL A 1 85 ? -4.535 4.900 9.086 1.00 90.75 85 VAL A N 1
ATOM 629 C CA . VAL A 1 85 ? -5.952 5.116 8.748 1.00 90.75 85 VAL A CA 1
ATOM 630 C C . VAL A 1 85 ? -6.874 4.488 9.793 1.00 90.75 85 VAL A C 1
ATOM 632 O O . VAL A 1 85 ? -7.797 5.149 10.268 1.00 90.75 85 VAL A O 1
ATOM 635 N N . ILE A 1 86 ? -6.623 3.237 10.185 1.00 89.88 86 ILE A N 1
ATOM 636 C CA . ILE A 1 86 ? -7.415 2.549 11.213 1.00 89.88 86 ILE A CA 1
ATOM 637 C C . ILE A 1 86 ? -7.286 3.268 12.563 1.00 89.88 86 ILE A C 1
ATOM 639 O O . ILE A 1 86 ? -8.300 3.535 13.203 1.00 89.88 86 ILE A O 1
ATOM 643 N N . ALA A 1 87 ? -6.072 3.650 12.970 1.00 88.12 87 ALA A N 1
ATOM 644 C CA . ALA A 1 87 ? -5.835 4.372 14.221 1.00 88.12 87 ALA A CA 1
ATOM 645 C C . ALA A 1 87 ? -6.562 5.725 14.258 1.00 88.12 87 ALA A C 1
ATOM 647 O O . ALA A 1 87 ? -7.122 6.086 15.291 1.00 88.12 87 ALA A O 1
ATOM 648 N N . LYS A 1 88 ? -6.647 6.423 13.116 1.00 89.75 88 LYS A N 1
ATOM 649 C CA . LYS A 1 88 ? -7.436 7.655 12.983 1.00 89.75 88 LYS A CA 1
ATOM 650 C C . LYS A 1 88 ? -8.931 7.413 13.214 1.00 89.75 88 LYS A C 1
ATOM 652 O O . LYS A 1 88 ? -9.591 8.250 13.814 1.00 89.75 88 LYS A O 1
ATOM 657 N N . HIS A 1 89 ? -9.465 6.269 12.783 1.00 87.00 89 HIS A N 1
ATOM 658 C CA . HIS A 1 89 ? -10.854 5.881 13.064 1.00 87.00 89 HIS A CA 1
ATOM 659 C C . HIS A 1 89 ? -11.089 5.423 14.512 1.00 87.00 89 HIS A C 1
ATOM 661 O O . HIS A 1 89 ? -12.228 5.448 14.976 1.00 87.00 89 HIS A O 1
ATOM 667 N N . CYS A 1 90 ? -10.033 5.024 15.221 1.00 82.81 90 CYS A N 1
ATOM 668 C CA . CYS A 1 90 ? -10.071 4.676 16.642 1.00 82.81 90 CYS A CA 1
ATOM 669 C C . CYS A 1 90 ? -9.817 5.876 17.575 1.00 82.81 90 CYS A C 1
ATOM 671 O O . CYS A 1 90 ? -9.800 5.679 18.786 1.00 82.81 90 CYS A O 1
ATOM 673 N N . ASP A 1 91 ? -9.612 7.080 17.027 1.00 86.19 91 ASP A N 1
ATOM 674 C CA . ASP A 1 91 ? -9.224 8.302 17.754 1.00 86.19 91 ASP A CA 1
ATOM 675 C C . ASP A 1 91 ? -7.905 8.170 18.556 1.00 86.19 91 ASP A C 1
ATOM 677 O O . ASP A 1 91 ? -7.634 8.908 19.499 1.00 86.19 91 ASP A O 1
ATOM 681 N N . ASP A 1 92 ? -7.034 7.232 18.166 1.00 85.81 92 ASP A N 1
ATOM 682 C CA . ASP A 1 92 ? -5.767 6.957 18.853 1.00 85.81 92 ASP A CA 1
ATOM 683 C C . ASP A 1 92 ? -4.609 7.736 18.203 1.00 85.81 92 ASP A C 1
ATOM 685 O O . ASP A 1 92 ? -3.845 7.218 17.379 1.00 85.81 92 ASP A O 1
ATOM 689 N N . GLN A 1 93 ? -4.493 9.017 18.561 1.00 85.56 93 GLN A N 1
ATOM 690 C CA . GLN A 1 93 ? -3.510 9.953 17.990 1.00 85.56 93 GLN A CA 1
ATOM 691 C C . GLN A 1 93 ? -2.049 9.525 18.191 1.00 85.56 93 GLN A C 1
ATOM 693 O O . GLN A 1 93 ? -1.188 9.801 17.349 1.00 85.56 93 GLN A O 1
ATOM 698 N N . LEU A 1 94 ? -1.758 8.819 19.287 1.00 87.38 94 LEU A N 1
ATOM 699 C CA . LEU A 1 94 ? -0.411 8.337 19.582 1.00 87.38 94 LEU A CA 1
ATOM 700 C C . LEU A 1 94 ? 0.002 7.257 18.578 1.00 87.38 94 LEU A C 1
ATOM 702 O O . LEU A 1 94 ? 1.108 7.295 18.034 1.00 87.38 94 LEU A O 1
ATOM 706 N N . ARG A 1 95 ? -0.917 6.339 18.260 1.00 82.56 95 ARG A N 1
ATOM 707 C CA . ARG A 1 95 ? -0.689 5.319 17.230 1.00 82.56 95 ARG A CA 1
ATOM 708 C C . ARG A 1 95 ? -0.627 5.902 15.829 1.00 82.56 95 ARG A C 1
ATOM 710 O O . ARG A 1 95 ? 0.207 5.457 15.045 1.00 82.56 95 ARG A O 1
ATOM 717 N N . VAL A 1 96 ? -1.458 6.896 15.514 1.00 86.44 96 VAL A N 1
ATOM 718 C CA . VAL A 1 96 ? -1.375 7.604 14.225 1.00 86.44 96 VAL A CA 1
ATOM 719 C C . VAL A 1 96 ? 0.019 8.200 14.046 1.00 86.44 96 VAL A C 1
ATOM 721 O O . VAL A 1 96 ? 0.681 7.900 13.055 1.00 86.44 96 VAL A O 1
ATOM 724 N N . THR A 1 97 ? 0.497 8.964 15.031 1.00 86.19 97 THR A N 1
ATOM 725 C CA . THR A 1 97 ? 1.830 9.586 14.991 1.00 86.19 97 THR A CA 1
ATOM 726 C C . THR A 1 97 ? 2.937 8.542 14.843 1.00 86.19 97 THR A C 1
ATOM 728 O O . THR A 1 97 ? 3.855 8.724 14.049 1.00 86.19 97 THR A O 1
ATOM 731 N N . GLN A 1 98 ? 2.827 7.414 15.547 1.00 85.50 98 GLN A N 1
ATOM 732 C CA . GLN A 1 98 ? 3.790 6.320 15.444 1.00 85.50 98 GLN A CA 1
ATOM 733 C C . GLN A 1 98 ? 3.807 5.671 14.048 1.00 85.50 98 GLN A C 1
ATOM 735 O O . GLN A 1 98 ? 4.873 5.379 13.513 1.00 85.50 98 GLN A O 1
ATOM 740 N N . TYR A 1 99 ? 2.646 5.430 13.436 1.00 83.44 99 TYR A N 1
ATOM 741 C CA . TYR A 1 99 ? 2.594 4.868 12.084 1.00 83.44 99 TYR A CA 1
ATOM 742 C C . TYR A 1 99 ? 3.086 5.852 11.022 1.00 83.44 99 TYR A C 1
ATOM 744 O O . TYR A 1 99 ? 3.720 5.425 10.057 1.00 83.44 99 TYR A O 1
ATOM 752 N N . LEU A 1 100 ? 2.825 7.149 11.203 1.00 84.06 100 LEU A N 1
ATOM 753 C CA . LEU A 1 100 ? 3.331 8.194 10.316 1.00 84.06 100 LEU A CA 1
ATOM 754 C C . LEU A 1 100 ? 4.849 8.352 10.429 1.00 84.06 100 LEU A C 1
ATOM 756 O O . LEU A 1 100 ? 5.508 8.435 9.401 1.00 84.06 100 LEU A O 1
ATOM 760 N N . SER A 1 101 ? 5.429 8.290 11.632 1.00 81.75 101 SER A N 1
ATOM 761 C CA . SER A 1 101 ? 6.889 8.370 11.784 1.00 81.75 101 SER A CA 1
ATOM 762 C C . SER A 1 101 ? 7.611 7.184 11.135 1.00 81.75 101 SER A C 1
ATOM 764 O O . SER A 1 101 ? 8.633 7.365 10.475 1.00 81.75 101 SER A O 1
ATOM 766 N N . PHE A 1 102 ? 7.046 5.974 11.232 1.00 76.31 102 PHE A N 1
ATOM 767 C CA . PHE A 1 102 ? 7.550 4.818 10.483 1.00 76.31 102 PHE A CA 1
ATOM 768 C C . PHE A 1 102 ? 7.370 4.966 8.969 1.00 76.31 102 PHE A C 1
ATOM 770 O O . PHE A 1 102 ? 8.165 4.421 8.204 1.00 76.31 102 PHE A O 1
ATOM 777 N N . PHE A 1 103 ? 6.334 5.678 8.522 1.00 73.81 103 PHE A N 1
ATOM 778 C CA . PHE A 1 103 ? 6.121 5.967 7.108 1.00 73.81 103 PHE A CA 1
ATOM 779 C C . PHE A 1 103 ? 7.133 6.994 6.581 1.00 73.81 103 PHE A C 1
ATOM 781 O O . PHE A 1 103 ? 7.665 6.802 5.491 1.00 73.81 103 PHE A O 1
ATOM 788 N N . ASP A 1 104 ? 7.475 8.022 7.356 1.00 70.12 104 ASP A N 1
ATOM 789 C CA . ASP A 1 104 ? 8.499 9.009 6.989 1.00 70.12 104 ASP A CA 1
ATOM 790 C C . ASP A 1 104 ? 9.890 8.375 6.880 1.00 70.12 104 ASP A C 1
ATOM 792 O O . ASP A 1 104 ? 10.615 8.654 5.929 1.00 70.12 104 ASP A O 1
ATOM 796 N N . GLU A 1 105 ? 10.237 7.432 7.764 1.00 67.94 105 GLU A N 1
ATOM 797 C CA . GLU A 1 105 ? 11.489 6.662 7.648 1.00 67.94 105 GLU A CA 1
ATOM 798 C C . GLU A 1 105 ? 11.540 5.814 6.356 1.00 67.94 105 GLU A C 1
ATOM 800 O O . GLU A 1 105 ? 12.608 5.527 5.814 1.00 67.94 105 GLU A O 1
ATOM 805 N N . ILE A 1 106 ? 10.374 5.410 5.845 1.00 64.19 106 ILE A N 1
ATOM 806 C CA . ILE A 1 106 ? 10.204 4.655 4.594 1.00 64.19 106 ILE A CA 1
ATOM 807 C C . ILE A 1 106 ? 10.172 5.589 3.371 1.00 64.19 106 ILE A C 1
ATOM 809 O O . ILE A 1 106 ? 10.451 5.143 2.253 1.00 64.19 106 ILE A O 1
ATOM 813 N N . THR A 1 107 ? 9.834 6.866 3.557 1.00 58.12 107 THR A N 1
ATOM 814 C CA . THR A 1 107 ? 9.597 7.812 2.468 1.00 58.12 107 THR A CA 1
ATOM 815 C C . THR A 1 107 ? 10.927 8.246 1.860 1.00 58.12 107 THR A C 1
ATOM 817 O O . THR A 1 107 ? 11.679 9.040 2.415 1.00 58.12 107 THR A O 1
ATOM 820 N N . ILE A 1 108 ? 11.220 7.706 0.676 1.00 60.03 108 ILE A N 1
ATOM 821 C CA . ILE A 1 108 ? 12.291 8.205 -0.189 1.00 60.03 108 ILE A CA 1
ATOM 822 C C . ILE A 1 108 ? 11.947 9.662 -0.515 1.00 60.03 108 ILE A C 1
ATOM 824 O O . ILE A 1 108 ? 10.819 9.952 -0.905 1.00 60.03 108 ILE A O 1
ATOM 828 N N . THR A 1 109 ? 12.917 10.551 -0.324 1.00 55.41 109 THR A N 1
ATOM 829 C CA . THR A 1 109 ? 12.792 11.956 0.092 1.00 55.41 109 THR A CA 1
ATOM 830 C C . THR A 1 109 ? 11.816 12.862 -0.675 1.00 55.41 109 THR A C 1
ATOM 832 O O . THR A 1 109 ? 11.523 13.924 -0.162 1.00 55.41 109 THR A O 1
ATOM 835 N N . GLU A 1 110 ? 11.234 12.483 -1.816 1.00 63.38 110 GLU A N 1
ATOM 836 C CA . GLU A 1 110 ? 10.011 13.107 -2.351 1.00 63.38 110 GLU A CA 1
ATOM 837 C C . GLU A 1 110 ? 9.264 12.125 -3.274 1.00 63.38 110 GLU A C 1
ATOM 839 O O . GLU A 1 110 ? 9.881 11.461 -4.107 1.00 63.38 110 GLU A O 1
ATOM 844 N N . LYS A 1 111 ? 7.921 12.088 -3.240 1.00 66.38 111 LYS A N 1
ATOM 845 C CA . LYS A 1 111 ? 7.106 11.310 -4.209 1.00 66.38 111 LYS A CA 1
ATOM 846 C C . LYS A 1 111 ? 7.493 11.631 -5.666 1.00 66.38 111 LYS A C 1
ATOM 848 O O . LYS A 1 111 ? 7.529 10.745 -6.521 1.00 66.38 111 LYS A O 1
ATOM 853 N N . ASN A 1 112 ? 7.850 12.891 -5.917 1.00 68.12 112 ASN A N 1
ATOM 854 C CA . ASN A 1 112 ? 8.263 13.397 -7.221 1.00 68.12 112 ASN A CA 1
ATOM 855 C C . ASN A 1 112 ? 9.662 12.928 -7.640 1.00 68.12 112 ASN A C 1
ATOM 857 O O . ASN A 1 112 ? 9.900 12.766 -8.837 1.00 68.12 112 ASN A O 1
ATOM 861 N N . SER A 1 113 ? 10.587 12.698 -6.701 1.00 79.06 113 SER A N 1
ATOM 862 C CA . SER A 1 113 ? 11.920 12.180 -7.039 1.00 79.06 113 SER A CA 1
ATOM 863 C C . SER A 1 113 ? 11.832 10.722 -7.480 1.00 79.06 113 SER A C 1
ATOM 865 O O . SER A 1 113 ? 12.357 10.370 -8.533 1.00 79.06 113 SER A O 1
ATOM 867 N N . VAL A 1 114 ? 11.033 9.914 -6.774 1.00 81.19 114 VAL A N 1
ATOM 868 C CA . VAL A 1 114 ? 10.793 8.509 -7.129 1.00 81.19 114 VAL 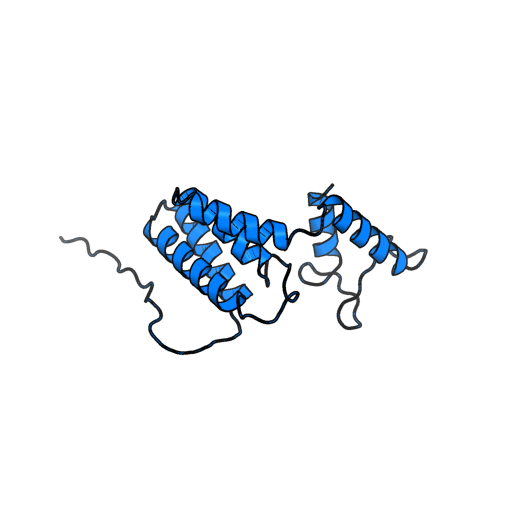A CA 1
ATOM 869 C C . VAL A 1 114 ? 10.125 8.385 -8.500 1.00 81.19 114 VAL A C 1
ATOM 871 O O . VAL A 1 114 ? 10.560 7.581 -9.320 1.00 81.19 114 VAL A O 1
ATOM 874 N N . ALA A 1 115 ? 9.099 9.192 -8.791 1.00 82.44 115 ALA A N 1
ATOM 875 C CA . ALA A 1 115 ? 8.444 9.174 -10.101 1.00 82.44 115 ALA A CA 1
ATOM 876 C C . ALA A 1 115 ? 9.410 9.558 -11.238 1.00 82.44 115 ALA A C 1
ATOM 878 O O . ALA A 1 115 ? 9.437 8.898 -12.281 1.00 82.44 115 ALA A O 1
ATOM 879 N N . LYS A 1 116 ? 10.247 10.584 -11.025 1.00 83.75 116 LYS A N 1
ATOM 880 C CA . LYS A 1 116 ? 11.288 10.993 -11.982 1.00 83.75 116 LYS A CA 1
ATOM 881 C C . LYS A 1 116 ? 12.304 9.879 -12.217 1.00 83.75 116 LYS A C 1
ATOM 883 O O . LYS A 1 116 ? 12.639 9.617 -13.372 1.00 83.75 116 LYS A O 1
ATOM 888 N N . ASP A 1 117 ? 12.746 9.203 -11.162 1.00 86.50 117 ASP A N 1
ATOM 889 C CA . ASP A 1 117 ? 13.691 8.092 -11.266 1.00 86.50 117 ASP A CA 1
ATOM 890 C C . ASP A 1 117 ? 13.076 6.891 -11.995 1.00 86.50 117 ASP A C 1
ATOM 892 O O . ASP A 1 117 ? 13.706 6.337 -12.895 1.00 86.50 117 ASP A O 1
ATOM 896 N N . ILE A 1 118 ? 11.814 6.545 -11.711 1.00 86.75 118 ILE A N 1
ATOM 897 C CA . ILE A 1 118 ? 11.084 5.490 -12.434 1.00 86.75 118 ILE A CA 1
ATOM 898 C C . ILE A 1 118 ? 11.027 5.807 -13.932 1.00 86.75 118 ILE A C 1
ATOM 900 O O . ILE A 1 118 ? 11.337 4.941 -14.753 1.00 86.75 118 ILE A O 1
ATOM 904 N N . ILE A 1 119 ? 10.663 7.037 -14.310 1.00 87.31 119 ILE A N 1
ATOM 905 C CA . ILE A 1 119 ? 10.604 7.457 -15.720 1.00 87.31 119 ILE A CA 1
ATOM 906 C C . ILE A 1 119 ? 12.000 7.422 -16.351 1.00 87.31 119 ILE A C 1
ATOM 908 O O . ILE A 1 119 ? 12.158 6.939 -17.473 1.00 87.31 119 ILE A O 1
ATOM 912 N N . LYS A 1 120 ? 13.019 7.917 -15.643 1.00 88.88 120 LYS A N 1
ATOM 913 C CA . LYS A 1 120 ? 14.406 7.949 -16.117 1.00 88.88 120 LYS A CA 1
ATOM 914 C C . LYS A 1 120 ? 14.931 6.545 -16.408 1.00 88.88 120 LYS A C 1
ATOM 916 O O . LYS A 1 120 ? 15.458 6.321 -17.496 1.00 88.88 120 LYS A O 1
ATOM 921 N N . GLU A 1 121 ? 14.765 5.606 -15.481 1.00 87.12 121 GLU A N 1
ATOM 922 C CA . GLU A 1 121 ? 15.200 4.219 -15.680 1.00 87.12 121 GLU A CA 1
ATOM 923 C C . GLU A 1 121 ? 14.370 3.513 -16.763 1.00 87.12 121 GLU A C 1
ATOM 925 O O . GLU A 1 121 ? 14.931 2.814 -17.607 1.00 87.12 121 GLU A O 1
ATOM 930 N N . GLY A 1 122 ? 13.062 3.781 -16.834 1.00 86.50 122 GLY A N 1
ATOM 931 C CA . GLY A 1 122 ? 12.199 3.229 -17.882 1.00 86.50 122 GLY A CA 1
ATOM 932 C C . GLY A 1 122 ? 12.573 3.684 -19.295 1.00 86.50 122 GLY A C 1
ATOM 933 O O . GLY A 1 122 ? 12.465 2.905 -20.243 1.00 86.50 122 GLY A O 1
ATOM 934 N N . ARG A 1 123 ? 13.059 4.924 -19.447 1.00 88.38 123 ARG A N 1
ATOM 935 C CA . ARG A 1 123 ? 13.570 5.446 -20.727 1.00 88.38 123 ARG A CA 1
ATOM 936 C C . ARG A 1 123 ? 14.919 4.847 -21.114 1.00 88.38 123 ARG A C 1
ATOM 938 O O . ARG A 1 123 ? 15.180 4.702 -22.300 1.00 88.38 123 ARG A O 1
ATOM 945 N N . LYS A 1 124 ? 15.776 4.508 -20.145 1.00 87.50 124 LYS A N 1
ATOM 946 C CA . LYS A 1 124 ? 17.078 3.873 -20.422 1.00 87.50 124 LYS A CA 1
ATOM 947 C C . LYS A 1 124 ? 16.927 2.450 -20.952 1.00 87.50 124 LYS A C 1
ATOM 949 O O . LYS A 1 124 ? 17.698 2.046 -21.814 1.00 87.50 124 LYS A O 1
ATOM 954 N N . LEU A 1 125 ? 15.962 1.700 -20.419 1.00 84.56 125 LEU A N 1
ATOM 955 C CA . LEU A 1 125 ? 15.696 0.320 -20.835 1.00 84.56 125 LEU A CA 1
ATOM 956 C C . LEU A 1 125 ? 14.856 0.238 -22.125 1.00 84.56 125 LEU A C 1
ATOM 958 O O . LEU A 1 125 ? 14.728 -0.825 -22.731 1.00 84.56 125 LEU A O 1
ATOM 962 N N . SER A 1 126 ? 14.245 1.352 -22.525 1.00 83.69 126 SER A N 1
ATOM 963 C CA . SER A 1 126 ? 13.491 1.468 -23.767 1.00 83.69 126 SER A CA 1
ATOM 964 C C . SER A 1 126 ? 14.431 1.497 -24.981 1.00 83.69 126 SER A C 1
ATOM 966 O O . SER A 1 126 ? 15.398 2.258 -25.029 1.00 83.69 126 SER A O 1
ATOM 968 N N . SER A 1 127 ? 14.130 0.672 -25.986 1.00 74.12 127 SER A N 1
ATOM 969 C CA . SER A 1 127 ? 14.707 0.766 -27.327 1.00 74.12 127 SER A CA 1
ATOM 970 C C . SER A 1 127 ? 14.077 1.941 -28.079 1.00 74.12 127 SER A C 1
ATOM 972 O O . SER A 1 127 ? 12.860 2.141 -28.053 1.00 74.12 127 SER A O 1
ATOM 974 N N . LYS A 1 128 ? 14.898 2.715 -28.799 1.00 61.53 128 LYS A N 1
ATOM 975 C CA . LYS A 1 128 ? 14.399 3.759 -29.705 1.00 61.53 128 LYS A CA 1
ATOM 976 C C . LYS A 1 128 ? 13.503 3.119 -30.773 1.00 61.53 128 LYS A C 1
ATOM 978 O O . LYS A 1 128 ? 14.022 2.491 -31.687 1.00 61.53 128 LYS A O 1
ATOM 983 N N . GLY A 1 129 ? 12.188 3.314 -30.661 1.00 61.62 129 GLY A N 1
ATOM 984 C CA . GLY A 1 129 ? 11.214 2.964 -31.702 1.00 61.62 129 GLY A CA 1
ATOM 985 C C . GLY A 1 129 ? 10.040 2.086 -31.262 1.00 61.62 129 GLY A C 1
ATOM 986 O O . GLY A 1 129 ? 9.018 2.128 -31.933 1.00 61.62 129 GLY A O 1
ATOM 987 N N . ASP A 1 130 ? 10.136 1.364 -30.138 1.00 72.88 130 ASP A N 1
ATOM 988 C CA . ASP A 1 130 ? 9.085 0.407 -29.740 1.00 72.88 130 ASP A CA 1
ATOM 989 C C . ASP A 1 130 ? 8.096 0.993 -28.724 1.00 72.88 130 ASP A C 1
ATOM 991 O O . ASP A 1 130 ? 6.908 1.149 -28.990 1.00 72.88 130 ASP A O 1
ATOM 995 N N . SER A 1 131 ? 8.583 1.312 -27.523 1.00 76.25 131 SER A N 1
ATOM 996 C CA . SER A 1 131 ? 7.754 1.782 -26.410 1.00 76.25 131 SER A CA 1
ATOM 997 C C . SER A 1 131 ? 8.529 2.808 -25.590 1.00 76.25 131 SER A C 1
ATOM 999 O O . SER A 1 131 ? 9.642 2.497 -25.173 1.00 76.25 131 SER A O 1
ATOM 1001 N N . PRO A 1 132 ? 7.978 4.003 -25.308 1.00 82.75 132 PRO A N 1
ATOM 1002 C CA . PRO A 1 132 ? 8.700 5.105 -24.659 1.00 82.75 132 PRO A CA 1
ATOM 1003 C C . PRO A 1 132 ? 9.168 4.810 -23.222 1.00 82.75 132 PRO A C 1
ATOM 1005 O O . PRO A 1 132 ? 10.047 5.506 -22.715 1.00 82.75 132 PRO A O 1
ATOM 1008 N N . LEU A 1 133 ? 8.603 3.790 -22.568 1.00 84.81 133 LEU A N 1
ATOM 1009 C CA . LEU A 1 133 ? 9.051 3.256 -21.280 1.00 84.81 133 LEU A CA 1
ATOM 1010 C C . LEU A 1 133 ? 9.054 1.722 -21.329 1.00 84.81 133 LEU A C 1
ATOM 1012 O O . LEU A 1 133 ? 8.142 1.117 -21.903 1.00 84.81 133 LEU A O 1
ATOM 1016 N N . MET A 1 134 ? 10.059 1.102 -20.706 1.00 84.12 134 MET A N 1
ATOM 1017 C CA . MET A 1 134 ? 10.172 -0.353 -20.577 1.00 84.12 134 MET A CA 1
ATOM 1018 C C . MET A 1 134 ? 10.768 -0.740 -19.220 1.00 84.12 134 MET A C 1
ATOM 1020 O O . MET A 1 134 ? 11.628 -0.037 -18.699 1.00 84.12 134 MET A O 1
ATOM 1024 N N . TYR A 1 135 ? 10.337 -1.876 -18.665 1.00 84.56 135 TYR A N 1
ATOM 1025 C CA . TYR A 1 135 ? 10.846 -2.404 -17.397 1.00 84.56 135 TYR A CA 1
ATOM 1026 C C . TYR A 1 135 ? 10.997 -3.923 -17.456 1.00 84.56 135 TYR A C 1
ATOM 1028 O O . TYR A 1 135 ? 10.294 -4.607 -18.203 1.00 84.56 135 TYR A O 1
ATOM 1036 N N . GLU A 1 136 ? 11.904 -4.445 -16.637 1.00 83.88 136 GLU A N 1
ATOM 1037 C CA . GLU A 1 136 ? 12.187 -5.869 -16.525 1.00 83.88 136 GLU A CA 1
ATOM 1038 C C . GLU A 1 136 ? 12.178 -6.291 -15.056 1.00 83.88 136 GLU A C 1
ATOM 1040 O O . GLU A 1 136 ? 12.674 -5.580 -14.180 1.00 83.88 136 GLU A O 1
ATOM 1045 N N . TRP A 1 137 ? 11.616 -7.464 -14.786 1.00 80.00 137 TRP A N 1
ATOM 1046 C C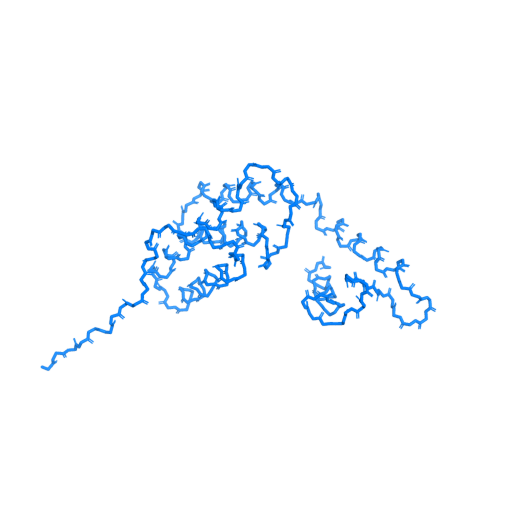A . TRP A 1 137 ? 11.654 -8.095 -13.475 1.00 80.00 137 TRP A CA 1
ATOM 1047 C C . TRP A 1 137 ? 12.067 -9.561 -13.658 1.00 80.00 137 TRP A C 1
ATOM 1049 O O . TRP A 1 137 ? 11.522 -10.253 -14.512 1.00 80.00 137 TRP A O 1
ATOM 1059 N N . HIS A 1 138 ? 13.070 -10.038 -12.915 1.00 80.62 138 HIS A N 1
ATOM 1060 C CA . HIS A 1 138 ? 13.631 -11.397 -13.054 1.00 80.62 138 HIS A CA 1
ATOM 1061 C C . HIS A 1 138 ? 13.910 -11.848 -14.507 1.00 80.62 138 HIS A C 1
ATOM 1063 O O . HIS A 1 138 ? 13.507 -12.944 -14.902 1.00 80.62 138 HIS A O 1
ATOM 1069 N N . GLY A 1 139 ? 14.572 -11.026 -15.326 1.00 81.44 139 GLY A N 1
ATOM 1070 C CA . GLY A 1 139 ? 14.922 -11.429 -16.695 1.00 81.44 139 GLY A CA 1
ATOM 1071 C C . GLY A 1 139 ? 13.794 -11.267 -17.718 1.00 81.44 139 GLY A C 1
ATOM 1072 O O . GLY A 1 139 ? 13.980 -11.607 -18.884 1.00 81.44 139 GLY A O 1
ATOM 1073 N N . LYS A 1 140 ? 12.592 -10.833 -17.304 1.00 82.44 140 LYS A N 1
ATOM 1074 C CA . LYS A 1 140 ? 11.396 -10.819 -18.158 1.00 82.44 140 LYS A CA 1
ATOM 1075 C C . LYS A 1 140 ? 10.708 -9.459 -18.187 1.00 82.44 140 LYS A C 1
ATOM 1077 O O . LYS A 1 140 ? 10.527 -8.801 -17.162 1.00 82.44 140 LYS A O 1
ATOM 1082 N N . LYS A 1 141 ? 10.255 -9.076 -19.382 1.00 84.25 141 LYS A N 1
ATOM 1083 C CA . LYS A 1 141 ? 9.427 -7.889 -19.623 1.00 84.25 141 LYS A CA 1
ATOM 1084 C C . LYS A 1 141 ? 7.963 -8.235 -19.360 1.00 84.25 141 LYS A C 1
ATOM 1086 O O . LYS A 1 141 ? 7.327 -8.918 -20.162 1.00 84.25 141 LYS A O 1
ATOM 1091 N N . TYR A 1 142 ? 7.435 -7.794 -18.223 1.00 82.00 142 TYR A N 1
ATOM 1092 C CA . TYR A 1 142 ? 6.030 -7.996 -17.872 1.00 82.00 142 TYR A CA 1
ATOM 1093 C C . TYR A 1 142 ? 5.186 -6.793 -18.297 1.00 82.00 142 TYR A C 1
ATOM 1095 O O . TYR A 1 142 ? 5.563 -5.642 -18.087 1.00 82.00 142 TYR A O 1
ATOM 1103 N N . TRP A 1 143 ? 3.991 -7.060 -18.820 1.00 81.25 143 TRP A N 1
ATOM 1104 C CA . TRP A 1 143 ? 3.027 -6.021 -19.209 1.00 81.25 143 TRP A CA 1
ATOM 1105 C C . TRP A 1 143 ? 1.874 -5.854 -18.208 1.00 81.25 143 TRP A C 1
ATOM 1107 O O . TRP A 1 143 ? 1.205 -4.828 -18.213 1.00 81.25 143 TRP A O 1
ATOM 1117 N N . GLY A 1 144 ? 1.653 -6.839 -17.330 1.00 82.88 144 GLY A N 1
ATOM 1118 C CA . GLY A 1 144 ? 0.518 -6.878 -16.397 1.00 82.88 144 GLY A CA 1
ATOM 1119 C C . GLY A 1 144 ? 0.612 -5.916 -15.204 1.00 82.88 144 GLY A C 1
ATOM 1120 O O . GLY A 1 144 ? 1.615 -5.243 -14.996 1.00 82.88 144 GLY A O 1
ATOM 1121 N N . ALA A 1 145 ? -0.438 -5.875 -14.379 1.00 78.38 145 ALA A N 1
ATOM 1122 C CA . ALA A 1 145 ? -0.561 -4.912 -13.278 1.00 78.38 145 ALA A CA 1
ATOM 1123 C C . ALA A 1 145 ? 0.328 -5.206 -12.052 1.00 78.38 145 ALA A C 1
ATOM 1125 O O . ALA A 1 145 ? 0.765 -4.279 -11.381 1.00 78.38 145 ALA A O 1
ATOM 1126 N N . ALA A 1 146 ? 0.602 -6.479 -11.746 1.00 75.06 146 ALA A N 1
ATOM 1127 C CA . ALA A 1 146 ? 1.333 -6.851 -10.529 1.00 75.06 146 ALA A CA 1
ATOM 1128 C C . ALA A 1 146 ? 2.853 -6.623 -10.632 1.00 75.06 146 ALA A C 1
ATOM 1130 O O . ALA A 1 146 ? 3.480 -6.177 -9.676 1.00 75.06 146 ALA A O 1
ATOM 1131 N N . HIS A 1 147 ? 3.438 -6.927 -11.794 1.00 74.44 147 HIS A N 1
ATOM 1132 C CA . HIS A 1 147 ? 4.892 -6.910 -12.011 1.00 74.44 147 HIS A CA 1
ATOM 1133 C C . HIS A 1 147 ? 5.314 -6.188 -13.293 1.00 74.44 147 HIS A C 1
ATOM 1135 O O . HIS A 1 147 ? 6.479 -6.257 -13.673 1.00 74.44 147 HIS A O 1
ATOM 1141 N N . GLY A 1 148 ? 4.378 -5.548 -13.994 1.00 78.44 148 GLY A N 1
ATOM 1142 C CA . GLY A 1 148 ? 4.594 -5.065 -15.350 1.00 78.44 148 GLY A CA 1
ATOM 1143 C C . GLY A 1 148 ? 4.190 -3.619 -15.595 1.00 78.44 148 GLY A C 1
ATOM 1144 O O . GLY A 1 148 ? 3.771 -2.884 -14.696 1.00 78.44 148 GLY A O 1
ATOM 1145 N N . LEU A 1 149 ? 4.333 -3.224 -16.858 1.00 80.75 149 LEU A N 1
ATOM 1146 C CA . LEU A 1 149 ? 4.192 -1.844 -17.314 1.00 80.75 149 LEU A CA 1
ATOM 1147 C C . LEU A 1 149 ? 2.833 -1.220 -16.966 1.00 80.75 149 LEU A C 1
ATOM 1149 O O . LEU A 1 149 ? 2.799 -0.060 -16.564 1.00 80.75 149 LEU A O 1
ATOM 1153 N N . ALA A 1 150 ? 1.729 -1.971 -17.061 1.00 85.44 150 ALA A N 1
ATOM 1154 C CA . ALA A 1 150 ? 0.397 -1.446 -16.754 1.00 85.44 150 ALA A CA 1
ATOM 1155 C C . ALA A 1 150 ? 0.282 -0.941 -15.305 1.00 85.44 150 ALA A C 1
ATOM 1157 O O . ALA A 1 150 ? -0.299 0.117 -15.065 1.00 85.44 150 ALA A O 1
ATOM 1158 N N . GLY A 1 151 ? 0.871 -1.661 -14.342 1.00 82.50 151 GLY A N 1
ATOM 1159 C CA . GLY A 1 151 ? 0.867 -1.255 -12.934 1.00 82.50 151 GLY A CA 1
ATOM 1160 C C . GLY A 1 151 ? 1.716 -0.011 -12.690 1.00 82.50 151 GLY A C 1
ATOM 1161 O O . GLY A 1 151 ? 1.284 0.918 -12.011 1.00 82.50 151 GLY A O 1
ATOM 1162 N N . ILE A 1 152 ? 2.900 0.039 -13.305 1.00 82.81 152 ILE A N 1
ATOM 1163 C CA . ILE A 1 152 ? 3.812 1.186 -13.202 1.00 82.81 152 ILE A CA 1
ATOM 1164 C C . ILE A 1 152 ? 3.166 2.437 -13.806 1.00 82.81 152 ILE A C 1
ATOM 1166 O O . ILE A 1 152 ? 3.156 3.492 -13.173 1.00 82.81 152 ILE A O 1
ATOM 1170 N N . MET A 1 153 ? 2.560 2.311 -14.988 1.00 82.38 153 MET A N 1
ATOM 1171 C CA . MET A 1 153 ? 1.857 3.411 -15.644 1.00 82.38 153 MET A CA 1
ATOM 1172 C C . MET A 1 153 ? 0.676 3.901 -14.800 1.00 82.38 153 MET A C 1
ATOM 1174 O O . MET A 1 153 ? 0.487 5.106 -14.653 1.00 82.38 153 MET A O 1
ATOM 1178 N N . HIS A 1 154 ? -0.084 2.986 -14.188 1.00 83.38 154 HIS A N 1
ATOM 1179 C CA . HIS A 1 154 ? -1.188 3.341 -13.296 1.00 83.38 154 HIS A CA 1
ATOM 1180 C C . HIS A 1 154 ? -0.725 4.181 -12.098 1.00 83.38 154 HIS A C 1
ATOM 1182 O O . HIS A 1 154 ? -1.340 5.201 -11.789 1.00 83.38 154 HIS A O 1
ATOM 1188 N N . VAL A 1 155 ? 0.384 3.796 -11.459 1.00 84.12 155 VAL A N 1
ATOM 1189 C CA . VAL A 1 155 ? 0.953 4.555 -10.336 1.00 84.12 155 VAL A CA 1
ATOM 1190 C C . VAL A 1 155 ? 1.478 5.919 -10.792 1.00 84.12 155 VAL A C 1
ATOM 1192 O O . VAL A 1 155 ? 1.227 6.911 -10.110 1.00 84.12 155 VAL A O 1
ATOM 1195 N N . LEU A 1 156 ? 2.159 5.994 -11.943 1.00 81.50 156 LEU A N 1
ATOM 1196 C CA . LEU A 1 156 ? 2.669 7.257 -12.491 1.00 81.50 156 LEU A CA 1
ATOM 1197 C C . LEU A 1 156 ? 1.542 8.241 -12.830 1.00 81.50 156 LEU A C 1
ATOM 1199 O O . LEU A 1 156 ? 1.658 9.418 -12.506 1.00 81.50 156 LEU A O 1
ATOM 1203 N N . MET A 1 157 ? 0.431 7.767 -13.399 1.00 83.44 157 MET A N 1
ATOM 1204 C CA . MET A 1 157 ? -0.741 8.611 -13.674 1.00 83.44 157 MET A CA 1
ATOM 1205 C C . MET A 1 157 ? -1.378 9.185 -12.400 1.00 83.44 157 MET A C 1
ATOM 1207 O O . MET A 1 157 ? -1.968 10.255 -12.447 1.00 83.44 157 MET A O 1
ATOM 1211 N N . HIS A 1 158 ? -1.253 8.497 -11.262 1.00 78.88 158 HIS A N 1
ATOM 1212 C CA . HIS A 1 158 ? -1.744 8.960 -9.955 1.00 78.88 158 HIS A CA 1
ATOM 1213 C C . HIS A 1 158 ? -0.706 9.790 -9.167 1.00 78.88 158 HIS A C 1
ATOM 1215 O O . HIS A 1 158 ? -0.956 10.226 -8.035 1.00 78.88 158 HIS A O 1
ATOM 1221 N N . ALA A 1 159 ? 0.504 9.935 -9.711 1.00 67.69 159 ALA A N 1
ATOM 1222 C CA . ALA A 1 159 ? 1.601 10.696 -9.122 1.00 67.69 159 ALA A CA 1
ATOM 1223 C C . ALA A 1 159 ? 1.888 12.021 -9.843 1.00 67.69 159 ALA A C 1
ATOM 1225 O O . ALA A 1 159 ? 2.651 12.810 -9.290 1.00 67.69 159 ALA A O 1
ATOM 1226 N N . GLY A 1 160 ? 1.305 12.228 -11.029 1.00 53.50 160 GLY A N 1
ATOM 1227 C CA . GLY A 1 160 ? 1.379 13.467 -11.807 1.00 53.50 160 GLY A CA 1
ATOM 1228 C C . GLY A 1 160 ? 0.480 14.575 -11.284 1.00 53.50 160 GLY A C 1
ATOM 1229 O O . GLY A 1 160 ? -0.552 14.254 -10.654 1.00 53.50 160 GLY A O 1
#